Protein AF-A0A7G2JXK0-F1 (afdb_monomer)

Foldseek 3Di:
DDDPDPLSVLVQVLQVVLCVVLVADREAEEEDEDLDQDWAKDALASPHIYIYGYPNNSVPDDSVVVSVVSSVRVNCSSVSVVNVLVVLLVVLLCCQQVVQQVVLQVVQWDQDPVRDTDGDPVSSVVSSVVSSVVSVVVSVVVSVVVNVVVD

Nearest PDB structures (foldseek):
  3cqb-assembly1_A  TM=9.865E-01  e=3.178E-09  unclassified
  3cqb-assembly1_B  TM=9.535E-01  e=6.925E-09  unclassified

Organism: NCBI:txid456482

pLDDT: mean 89.72, std 7.43, range [56.06, 97.12]

Radius of gyration: 23.98 Å; Cα contacts (8 Å, |Δi|>4): 188; chains: 1; bounding box: 46×29×74 Å

Sequence (151 aa):
TQPRNQTERWLIDTVSRQAQKAGIPMPDVAIYHSPDVNAFATGATKSNSLVAVSTGLLNNMTEAEAEAVLAHEISHISNGDMVTMALLQGVLNTFVIFLSRVIATAVASSRNNNGEETRSSGIYFLVSMVLEMLFGVLASIIAMWFSRYRE

Mean predicted aligned error: 7.1 Å

Structure (mmCIF, N/CA/C/O backbone):
data_AF-A0A7G2JXK0-F1
#
_entry.id   AF-A0A7G2JXK0-F1
#
loop_
_atom_site.group_PDB
_atom_site.id
_atom_site.type_symbol
_atom_site.label_atom_id
_atom_site.label_alt_id
_atom_site.label_comp_id
_atom_site.label_asym_id
_atom_site.label_entity_id
_atom_site.label_seq_id
_atom_site.pdbx_PDB_ins_code
_atom_site.Cartn_x
_atom_site.Cartn_y
_atom_site.Cartn_z
_atom_site.occupancy
_atom_site.B_iso_or_equiv
_atom_site.auth_seq_id
_atom_site.auth_comp_id
_atom_site.auth_asym_id
_atom_site.auth_atom_id
_atom_site.pdbx_PDB_model_num
ATOM 1 N N . THR A 1 1 ? -14.443 -15.668 13.815 1.00 56.06 1 THR A N 1
ATOM 2 C CA . THR A 1 1 ? -13.605 -16.165 14.933 1.00 56.06 1 THR A CA 1
ATOM 3 C C . THR A 1 1 ? -14.301 -15.847 16.250 1.00 56.06 1 THR A C 1
ATOM 5 O O . THR A 1 1 ? -14.941 -14.810 16.334 1.00 56.06 1 THR A O 1
ATOM 8 N N . GLN A 1 2 ? -14.300 -16.751 17.239 1.00 74.25 2 GLN A N 1
ATOM 9 C CA . GLN A 1 2 ? -14.928 -16.486 18.548 1.00 74.25 2 GLN A CA 1
ATOM 10 C C . GLN A 1 2 ? -13.925 -15.760 19.465 1.00 74.25 2 GLN A C 1
ATOM 12 O O . GLN A 1 2 ? -12.789 -16.230 19.556 1.00 74.25 2 GLN A O 1
ATOM 17 N N . PRO A 1 3 ? -14.309 -14.655 20.132 1.00 80.88 3 PRO A N 1
ATOM 18 C CA . PRO A 1 3 ? -13.407 -13.903 21.003 1.00 80.88 3 PRO A CA 1
ATOM 19 C C . PRO A 1 3 ? -13.063 -14.691 22.271 1.00 80.88 3 PRO A C 1
ATOM 21 O O . PRO A 1 3 ? -13.953 -15.250 22.918 1.00 80.88 3 PRO A O 1
ATOM 24 N N . ARG A 1 4 ? -11.781 -14.704 22.649 1.00 86.12 4 ARG A N 1
ATOM 25 C CA . ARG A 1 4 ? -11.257 -15.394 23.842 1.00 86.12 4 ARG A CA 1
ATOM 26 C C . ARG A 1 4 ? -11.183 -14.497 25.074 1.00 86.12 4 ARG A C 1
ATOM 28 O O . ARG A 1 4 ? -11.178 -15.001 26.193 1.00 86.12 4 ARG A O 1
ATOM 35 N N . ASN A 1 5 ? -11.124 -13.182 24.882 1.00 90.62 5 ASN A N 1
ATOM 36 C CA . ASN A 1 5 ? -11.045 -12.188 25.951 1.00 90.62 5 ASN A CA 1
ATOM 37 C C . ASN A 1 5 ? -11.897 -10.946 25.621 1.00 90.62 5 ASN A C 1
ATOM 39 O O . ASN A 1 5 ? -12.478 -10.836 24.537 1.00 90.62 5 ASN A O 1
ATOM 43 N N . GLN A 1 6 ? -12.013 -10.027 26.584 1.00 89.44 6 GLN A N 1
ATOM 44 C CA . GLN A 1 6 ? -12.825 -8.816 26.439 1.00 89.44 6 GLN A CA 1
ATOM 45 C C . GLN A 1 6 ? -12.288 -7.890 25.340 1.00 89.44 6 GLN A C 1
ATOM 47 O O . GLN A 1 6 ? -13.080 -7.367 24.563 1.00 89.44 6 GLN A O 1
ATOM 52 N N . THR A 1 7 ? -10.965 -7.758 25.222 1.00 89.19 7 THR A N 1
ATOM 53 C CA . THR A 1 7 ? -10.302 -6.934 24.201 1.00 89.19 7 THR A CA 1
ATOM 54 C C . THR A 1 7 ? -10.561 -7.450 22.786 1.00 89.19 7 THR A C 1
ATOM 56 O O . THR A 1 7 ? -10.907 -6.677 21.904 1.00 89.19 7 THR A O 1
ATOM 59 N N . GLU A 1 8 ? -10.470 -8.760 22.557 1.00 91.44 8 GLU A N 1
ATOM 60 C CA . GLU A 1 8 ? -10.796 -9.398 21.278 1.00 91.44 8 GLU A CA 1
ATOM 61 C C . GLU A 1 8 ? -12.271 -9.211 20.927 1.00 91.44 8 GLU A C 1
ATOM 63 O O . GLU A 1 8 ? -12.598 -8.961 19.769 1.00 91.44 8 GLU A O 1
ATOM 68 N N . ARG A 1 9 ? -13.168 -9.307 21.919 1.00 92.81 9 ARG A N 1
ATOM 69 C CA . ARG A 1 9 ? -14.597 -9.052 21.705 1.00 92.81 9 ARG A CA 1
ATOM 70 C C . ARG A 1 9 ? -14.834 -7.599 21.298 1.00 92.81 9 ARG A C 1
ATOM 72 O O . ARG A 1 9 ? -15.464 -7.364 20.275 1.00 92.81 9 ARG A O 1
ATOM 79 N N . TRP A 1 10 ? -14.271 -6.656 22.050 1.00 94.38 10 TRP A N 1
ATOM 80 C CA . TRP A 1 10 ? -14.333 -5.228 21.741 1.00 94.38 10 TRP A CA 1
ATOM 81 C C . TRP A 1 10 ? -13.783 -4.919 20.341 1.00 94.38 10 TRP A C 1
ATOM 83 O O . TRP A 1 10 ? -14.409 -4.172 19.587 1.00 94.38 10 TRP A O 1
ATOM 93 N N . LEU A 1 11 ? -12.655 -5.527 19.967 1.00 93.75 11 LEU A N 1
ATOM 94 C CA . LEU A 1 11 ? -12.017 -5.313 18.672 1.00 93.75 11 LEU A CA 1
ATOM 95 C C . LEU A 1 11 ? -12.902 -5.820 17.525 1.00 93.75 11 LEU A C 1
ATOM 97 O O . LEU A 1 11 ? -13.143 -5.088 16.567 1.00 93.75 11 LEU A O 1
ATOM 101 N N . ILE A 1 12 ? -13.432 -7.042 17.638 1.00 94.12 12 ILE A N 1
ATOM 102 C CA . ILE A 1 12 ? -14.341 -7.624 16.639 1.00 94.12 12 ILE A CA 1
ATOM 103 C C . ILE A 1 12 ? -15.617 -6.782 16.509 1.00 94.12 12 ILE A C 1
ATOM 105 O O . ILE A 1 12 ? -16.035 -6.481 15.391 1.00 94.12 12 ILE A O 1
ATOM 109 N N . ASP A 1 13 ? -16.220 -6.367 17.625 1.00 94.75 13 ASP A N 1
ATOM 110 C CA . ASP A 1 13 ? -17.448 -5.565 17.622 1.00 94.75 13 ASP A CA 1
ATOM 111 C C . ASP A 1 13 ? -17.217 -4.172 17.018 1.00 94.75 13 ASP A C 1
ATOM 113 O O . ASP A 1 13 ? -18.064 -3.645 16.290 1.00 94.75 13 ASP A O 1
ATOM 117 N N . THR A 1 14 ? -16.053 -3.578 17.284 1.00 95.25 14 THR A N 1
ATOM 118 C CA . THR A 1 14 ? -15.652 -2.281 16.730 1.00 95.25 14 THR A CA 1
ATOM 119 C C . THR A 1 14 ? -15.418 -2.361 15.229 1.00 95.25 14 THR A C 1
ATOM 121 O O . THR A 1 14 ? -16.042 -1.599 14.487 1.00 95.25 14 THR A O 1
ATOM 124 N N . VAL A 1 15 ? -14.622 -3.327 14.763 1.00 94.81 15 VAL A N 1
ATOM 125 C CA . VAL A 1 15 ? -14.389 -3.543 13.327 1.00 94.81 15 VAL A CA 1
ATOM 126 C C . VAL A 1 15 ? -15.701 -3.871 12.608 1.00 94.81 15 VAL A C 1
ATOM 128 O O . VAL A 1 15 ? -15.970 -3.303 11.555 1.00 94.81 15 VAL A O 1
ATOM 131 N N . SER A 1 16 ? -16.575 -4.692 13.200 1.00 94.88 16 SER A N 1
ATOM 132 C CA . SER A 1 16 ? -17.905 -5.012 12.657 1.00 94.88 16 SER A CA 1
ATOM 133 C C . SER A 1 16 ? -18.779 -3.771 12.484 1.00 94.88 16 SER A C 1
ATOM 135 O O . SER A 1 16 ? -19.318 -3.524 11.402 1.00 94.88 16 SER A O 1
ATOM 137 N N . ARG A 1 17 ? -18.872 -2.931 13.521 1.00 95.88 17 ARG A N 1
ATOM 138 C CA . ARG A 1 17 ? -19.630 -1.675 13.476 1.00 95.88 17 ARG A CA 1
ATOM 139 C C . ARG A 1 17 ? -19.084 -0.725 12.409 1.00 95.88 17 ARG A C 1
ATOM 141 O O . ARG A 1 17 ? -19.862 -0.090 11.699 1.00 95.88 17 ARG A O 1
ATOM 148 N N . GLN A 1 18 ? -17.765 -0.602 12.305 1.00 95.19 18 GLN A N 1
ATOM 149 C CA . GLN A 1 18 ? -17.117 0.279 11.334 1.00 95.19 18 GLN A CA 1
ATOM 150 C C . GLN A 1 18 ? -17.263 -0.241 9.900 1.00 95.19 18 GLN A C 1
ATOM 152 O O . GLN A 1 18 ? -17.615 0.535 9.015 1.00 95.19 18 GLN A O 1
ATOM 157 N N . ALA A 1 19 ? -17.099 -1.546 9.680 1.00 93.12 19 ALA A N 1
ATOM 158 C CA . ALA A 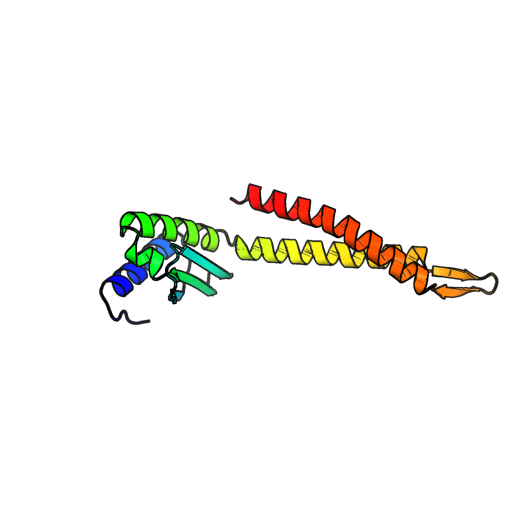1 19 ? -17.313 -2.191 8.389 1.00 93.12 19 ALA A CA 1
ATOM 159 C C . ALA A 1 19 ? -18.753 -1.997 7.890 1.00 93.12 19 ALA A C 1
ATOM 161 O O . ALA A 1 19 ? -18.964 -1.595 6.745 1.00 93.12 19 ALA A O 1
ATOM 162 N N . GLN A 1 20 ? -19.744 -2.176 8.773 1.00 94.44 20 GLN A N 1
ATOM 163 C CA . GLN A 1 20 ? -21.152 -1.911 8.458 1.00 94.44 20 GLN A CA 1
ATOM 164 C C . GLN A 1 20 ? -21.393 -0.447 8.076 1.00 94.44 20 GLN A C 1
ATOM 166 O O . GLN A 1 20 ? -22.049 -0.180 7.071 1.00 94.44 20 GLN A O 1
ATOM 171 N N . LYS A 1 21 ? -20.836 0.507 8.836 1.00 93.69 21 LYS A N 1
ATOM 172 C CA . LYS A 1 21 ? -20.932 1.943 8.515 1.00 93.69 21 LYS A CA 1
ATOM 173 C C . LYS A 1 21 ? -20.272 2.287 7.177 1.00 93.69 21 LYS A C 1
ATOM 175 O O . LYS A 1 21 ? -20.792 3.121 6.446 1.00 93.69 21 LYS A O 1
ATOM 180 N N . ALA A 1 22 ? -19.151 1.644 6.861 1.00 90.38 22 ALA A N 1
ATOM 181 C CA . ALA A 1 22 ? -18.418 1.832 5.614 1.00 90.38 22 ALA A CA 1
ATOM 182 C C . ALA A 1 22 ? -19.029 1.069 4.421 1.00 90.38 22 ALA A C 1
ATOM 184 O O . ALA A 1 22 ? -18.541 1.214 3.299 1.00 90.38 22 ALA A O 1
ATOM 185 N N . GLY A 1 23 ? -20.074 0.262 4.645 1.00 90.81 23 GLY A N 1
ATOM 186 C CA . GLY A 1 23 ? -20.745 -0.518 3.605 1.00 90.81 23 GLY A CA 1
ATOM 187 C C . GLY A 1 23 ? -19.888 -1.646 3.024 1.00 90.81 23 GLY A C 1
ATOM 188 O O . GLY A 1 23 ? -20.070 -2.006 1.860 1.00 90.81 23 GLY A O 1
ATOM 189 N N . ILE A 1 24 ? -18.942 -2.188 3.799 1.00 90.44 24 ILE A N 1
ATOM 190 C CA . ILE A 1 24 ? -18.071 -3.292 3.375 1.00 90.44 24 ILE A CA 1
ATOM 191 C C . ILE A 1 24 ? -18.384 -4.588 4.140 1.00 90.44 24 ILE A C 1
ATOM 193 O O . ILE A 1 24 ? -18.873 -4.531 5.272 1.00 90.44 24 ILE A O 1
ATOM 197 N N . PRO A 1 25 ? -18.109 -5.769 3.552 1.00 92.00 25 PRO A N 1
ATOM 198 C CA . PRO A 1 25 ? -18.127 -7.032 4.286 1.00 92.00 25 PRO A CA 1
ATOM 199 C C . PRO A 1 25 ? -17.188 -6.985 5.493 1.00 92.00 25 PRO A C 1
ATOM 201 O O . PRO A 1 25 ? -16.185 -6.276 5.462 1.00 92.00 25 PRO A O 1
ATOM 204 N N . MET A 1 26 ? -17.508 -7.751 6.540 1.00 93.25 26 MET A N 1
ATOM 205 C CA . MET A 1 26 ? -16.678 -7.836 7.743 1.00 93.25 26 MET A CA 1
ATOM 206 C C . MET A 1 26 ? -15.257 -8.302 7.381 1.00 93.25 26 MET A C 1
ATOM 208 O O . MET A 1 26 ? -15.125 -9.429 6.895 1.00 93.25 26 MET A O 1
ATOM 212 N N . PRO A 1 27 ? -14.217 -7.482 7.623 1.00 92.62 27 PRO A N 1
ATOM 213 C CA . PRO A 1 27 ? -12.837 -7.905 7.454 1.00 92.62 27 PRO A CA 1
ATOM 214 C C . PRO A 1 27 ? -12.467 -8.982 8.473 1.00 92.62 27 PRO A C 1
ATOM 216 O O . PRO A 1 27 ? -12.983 -9.008 9.596 1.00 92.62 27 PRO A O 1
ATOM 219 N N . ASP A 1 28 ? -11.510 -9.827 8.112 1.00 93.00 28 ASP A N 1
ATOM 220 C CA . ASP A 1 28 ? -10.827 -10.663 9.085 1.00 93.00 28 ASP A CA 1
ATOM 221 C C . ASP A 1 28 ? -10.085 -9.778 10.090 1.00 93.00 28 ASP A C 1
ATOM 223 O O . ASP A 1 28 ? -9.545 -8.727 9.747 1.00 93.00 28 ASP A O 1
ATOM 227 N N . VAL A 1 29 ? -10.055 -10.202 11.349 1.00 93.75 29 VAL A N 1
ATOM 228 C CA . VAL A 1 29 ? -9.391 -9.467 12.428 1.00 93.75 29 VAL A CA 1
ATOM 229 C C . VAL A 1 29 ? -8.284 -10.336 12.994 1.00 93.75 29 VAL A C 1
ATOM 231 O O . VAL A 1 29 ? -8.536 -11.459 13.439 1.00 93.75 29 VAL A O 1
ATOM 234 N N . ALA A 1 30 ? -7.064 -9.806 13.001 1.00 93.19 30 ALA A N 1
ATOM 235 C CA . ALA A 1 30 ? -5.899 -10.464 13.568 1.00 93.19 30 ALA A CA 1
ATOM 236 C C . ALA A 1 30 ? -5.204 -9.571 14.598 1.00 93.19 30 ALA A C 1
ATOM 238 O O . ALA A 1 30 ? -5.117 -8.355 14.445 1.00 93.19 30 ALA A O 1
ATOM 239 N N . ILE A 1 31 ? -4.661 -10.203 15.635 1.00 93.88 31 ILE A N 1
ATOM 240 C CA . ILE A 1 31 ? -3.756 -9.559 16.584 1.00 93.88 31 ILE A CA 1
ATOM 241 C C . ILE A 1 31 ? -2.387 -10.198 16.393 1.00 93.88 31 ILE A C 1
ATOM 243 O O . ILE A 1 31 ? -2.274 -11.426 16.404 1.00 93.88 31 ILE A O 1
ATOM 247 N N . TYR A 1 32 ? -1.352 -9.383 16.218 1.00 94.25 32 TYR A N 1
ATOM 248 C CA . TYR A 1 32 ? 0.022 -9.860 16.096 1.00 94.25 32 TYR A CA 1
ATOM 249 C C . TYR A 1 32 ? 0.896 -9.308 17.218 1.00 94.25 32 TYR A C 1
ATOM 251 O O . TYR A 1 32 ? 0.667 -8.224 17.757 1.00 94.25 32 TYR A O 1
ATOM 259 N N . HIS A 1 33 ? 1.909 -10.081 17.597 1.00 94.56 33 HIS A N 1
ATOM 260 C CA . HIS A 1 33 ? 2.783 -9.706 18.695 1.00 94.56 33 HIS A CA 1
ATOM 261 C C . HIS A 1 33 ? 3.881 -8.762 18.203 1.00 94.56 33 HIS A C 1
ATOM 263 O O . HIS A 1 33 ? 4.770 -9.162 17.455 1.00 94.56 33 HIS A O 1
ATOM 269 N N . SER A 1 34 ? 3.802 -7.504 18.621 1.00 94.62 34 SER A N 1
ATOM 270 C CA . SER A 1 34 ? 4.854 -6.502 18.452 1.00 94.62 34 SER A CA 1
ATOM 271 C C . SER A 1 34 ? 4.726 -5.457 19.566 1.00 94.62 34 SER A C 1
ATOM 273 O O . SER A 1 34 ? 3.593 -5.147 19.954 1.00 94.62 34 SER A O 1
ATOM 275 N N . PRO A 1 35 ? 5.843 -4.935 20.108 1.00 93.25 35 PRO A N 1
ATOM 276 C CA . PRO A 1 35 ? 5.822 -3.819 21.053 1.00 93.25 35 PRO A CA 1
ATOM 277 C C . PRO A 1 35 ? 5.453 -2.483 20.391 1.00 93.25 35 PRO A C 1
ATOM 279 O O . PRO A 1 35 ? 5.050 -1.560 21.093 1.00 93.25 35 PRO A O 1
ATOM 282 N N . ASP A 1 36 ? 5.562 -2.381 19.066 1.00 94.75 36 ASP A N 1
ATOM 283 C CA . ASP A 1 36 ? 5.284 -1.148 18.332 1.00 94.75 36 ASP A CA 1
ATOM 284 C C . ASP A 1 36 ? 3.785 -0.836 18.331 1.00 94.75 36 ASP A C 1
ATOM 286 O O . ASP A 1 36 ? 2.954 -1.742 18.240 1.00 94.75 36 ASP A O 1
ATOM 290 N N . VAL A 1 37 ? 3.422 0.445 18.385 1.00 93.88 37 VAL A N 1
ATOM 291 C CA . VAL A 1 37 ? 2.033 0.910 18.249 1.00 93.88 37 VAL A CA 1
ATOM 292 C C . VAL A 1 37 ? 1.693 0.974 16.765 1.00 93.88 37 VAL A C 1
ATOM 294 O O . VAL A 1 37 ? 2.068 1.927 16.088 1.00 93.88 37 VAL A O 1
ATOM 297 N N . ASN A 1 38 ? 1.033 -0.063 16.243 1.00 94.31 38 ASN A N 1
ATOM 298 C CA . ASN A 1 38 ? 0.701 -0.142 14.825 1.00 94.31 38 ASN A CA 1
ATOM 299 C C . ASN A 1 38 ? -0.588 -0.940 14.564 1.00 94.31 38 ASN A C 1
ATOM 301 O O . ASN A 1 38 ? -0.875 -1.939 15.231 1.00 94.31 38 ASN A O 1
ATOM 305 N N . ALA A 1 39 ? -1.337 -0.511 13.555 1.00 93.69 39 ALA A N 1
ATOM 306 C CA . ALA A 1 39 ? -2.415 -1.260 12.927 1.00 93.69 39 ALA A CA 1
ATOM 307 C C . ALA A 1 39 ? -2.308 -1.063 11.418 1.00 93.69 39 ALA A C 1
ATOM 309 O O . ALA A 1 39 ? -1.878 -0.009 10.961 1.00 93.69 39 ALA A O 1
ATOM 310 N N . PHE A 1 40 ? -2.687 -2.075 10.649 1.00 91.00 40 PHE A N 1
ATOM 311 C CA . PHE A 1 40 ? -2.758 -1.949 9.201 1.00 91.00 40 PHE A CA 1
ATOM 312 C C . PHE A 1 40 ? -3.928 -2.746 8.646 1.00 91.00 40 PHE A C 1
ATOM 314 O O . PHE A 1 40 ? -4.281 -3.823 9.142 1.00 91.00 40 PHE A O 1
ATOM 321 N N . ALA A 1 41 ? -4.499 -2.219 7.575 1.00 89.62 41 ALA A N 1
ATOM 322 C CA . ALA A 1 41 ? -5.495 -2.893 6.770 1.00 89.62 41 ALA A CA 1
ATOM 323 C C . ALA A 1 41 ? -4.906 -3.381 5.442 1.00 89.62 41 ALA A C 1
ATOM 325 O O . ALA A 1 41 ? -4.148 -2.678 4.779 1.00 89.62 41 ALA A O 1
ATOM 326 N N . THR A 1 42 ? -5.288 -4.578 5.003 1.00 86.56 42 THR A N 1
ATOM 327 C CA . THR A 1 42 ? -4.942 -5.102 3.677 1.00 86.56 42 THR A CA 1
ATOM 328 C C . THR A 1 42 ? -6.108 -5.871 3.075 1.00 86.56 42 THR A C 1
ATOM 330 O O . THR A 1 42 ? -6.952 -6.400 3.789 1.00 86.56 42 THR A O 1
ATOM 333 N N . GLY A 1 43 ? -6.188 -5.940 1.751 1.00 82.06 43 GLY A N 1
ATOM 334 C CA . GLY A 1 43 ? -7.222 -6.715 1.079 1.00 82.06 43 GLY A CA 1
ATOM 335 C C . GLY A 1 43 ? -7.204 -6.506 -0.423 1.00 82.06 43 GLY A C 1
ATOM 336 O O . GLY A 1 43 ? -7.240 -5.375 -0.901 1.00 82.06 43 GLY A O 1
ATOM 337 N N . ALA A 1 44 ? -7.179 -7.606 -1.178 1.00 72.50 44 ALA A N 1
ATOM 338 C CA . ALA A 1 44 ? -7.270 -7.557 -2.638 1.00 72.50 44 ALA A CA 1
ATOM 339 C C . ALA A 1 44 ? -8.677 -7.161 -3.118 1.00 72.50 44 ALA A C 1
ATOM 341 O O . ALA A 1 44 ? -8.856 -6.721 -4.249 1.00 72.50 44 ALA A O 1
ATOM 342 N N . THR A 1 45 ? -9.692 -7.346 -2.272 1.00 79.25 45 THR A N 1
ATOM 343 C CA . THR A 1 45 ? -11.077 -6.937 -2.522 1.00 79.25 45 THR A CA 1
ATOM 344 C C . THR A 1 45 ? -11.733 -6.559 -1.198 1.00 79.25 45 THR A C 1
ATOM 346 O O . THR A 1 45 ? -11.317 -7.041 -0.147 1.00 79.25 45 THR A O 1
ATOM 349 N N . LYS A 1 46 ? -12.812 -5.767 -1.236 1.00 81.06 46 LYS A N 1
ATOM 350 C CA . LYS A 1 46 ? -13.606 -5.440 -0.035 1.00 81.06 46 LYS A CA 1
ATOM 351 C C . LYS A 1 46 ? -14.094 -6.696 0.703 1.00 81.06 46 LYS A C 1
ATOM 353 O O . LYS A 1 46 ? -14.145 -6.711 1.924 1.00 81.06 46 LYS A O 1
ATOM 358 N N . SER A 1 47 ? -14.421 -7.752 -0.044 1.00 81.75 47 SER A N 1
ATOM 359 C CA . SER A 1 47 ? -14.874 -9.049 0.477 1.00 81.75 47 SER A CA 1
ATOM 360 C C . SER A 1 47 ? -13.772 -9.938 1.048 1.00 81.75 47 SER A C 1
ATOM 362 O O . SER A 1 47 ? -14.089 -10.887 1.751 1.00 81.75 47 SER A O 1
ATOM 364 N N . ASN A 1 48 ? -12.506 -9.668 0.727 1.00 84.88 48 ASN A N 1
ATOM 365 C CA . ASN A 1 48 ? -11.356 -10.412 1.234 1.00 84.88 48 ASN A CA 1
ATOM 366 C C . ASN A 1 48 ? -10.338 -9.410 1.782 1.00 84.88 48 ASN A C 1
ATOM 368 O O . ASN A 1 48 ? -9.347 -9.084 1.118 1.00 84.88 48 ASN A O 1
ATOM 372 N N . SER A 1 49 ? -10.667 -8.864 2.949 1.00 90.06 49 SER A N 1
ATOM 373 C CA . SER A 1 49 ?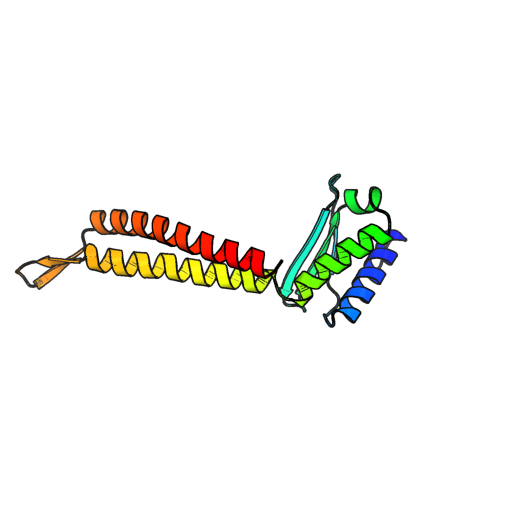 -9.877 -7.861 3.652 1.00 90.06 49 SER A CA 1
ATOM 374 C C . SER A 1 49 ? -9.564 -8.319 5.073 1.00 90.06 49 SER A C 1
ATOM 376 O O . SER A 1 49 ? -10.303 -9.103 5.661 1.00 90.06 49 SER A O 1
ATOM 378 N N . LEU A 1 50 ? -8.444 -7.840 5.597 1.00 92.00 50 LEU A N 1
ATOM 379 C CA . LEU A 1 50 ? -7.870 -8.168 6.890 1.00 92.00 50 LEU A CA 1
ATOM 380 C C . LEU A 1 50 ? -7.460 -6.866 7.575 1.00 92.00 50 LEU A C 1
ATOM 382 O O . LEU A 1 50 ? -6.777 -6.034 6.978 1.00 92.00 50 LEU A O 1
ATOM 386 N N . VAL A 1 51 ? -7.824 -6.731 8.842 1.00 93.81 51 VAL A N 1
ATOM 387 C CA . VAL A 1 51 ? -7.331 -5.699 9.750 1.00 93.81 51 VAL A CA 1
ATOM 388 C C . VAL A 1 51 ? -6.464 -6.380 10.802 1.00 93.81 51 VAL A C 1
ATOM 390 O O . VAL A 1 51 ? -6.923 -7.267 11.527 1.00 93.81 51 VAL A O 1
ATOM 393 N N . ALA A 1 52 ? -5.198 -5.982 10.874 1.00 94.06 52 ALA A N 1
ATOM 394 C CA . ALA A 1 52 ? -4.233 -6.519 11.820 1.00 94.06 52 ALA A CA 1
ATOM 395 C C . ALA A 1 52 ? -3.802 -5.437 12.813 1.00 94.06 52 ALA A C 1
ATOM 397 O O . ALA A 1 52 ? -3.427 -4.335 12.417 1.00 94.06 52 ALA A O 1
ATOM 398 N N . VAL A 1 53 ? -3.831 -5.765 14.104 1.00 95.38 53 VAL A N 1
ATOM 399 C CA . VAL A 1 53 ? -3.497 -4.841 15.196 1.00 95.38 53 VAL A CA 1
ATOM 400 C C . VAL A 1 53 ? -2.357 -5.412 16.029 1.00 95.38 53 VAL A C 1
ATOM 402 O O . VAL A 1 53 ? -2.355 -6.602 16.353 1.00 95.38 53 VAL A O 1
ATOM 405 N N . SER A 1 54 ? -1.375 -4.588 16.387 1.00 96.44 54 SER A N 1
ATOM 406 C CA . SER A 1 54 ? -0.283 -5.026 17.252 1.00 96.44 54 SER A CA 1
ATOM 407 C C . SER A 1 54 ? -0.710 -5.096 18.721 1.00 96.44 54 SER A C 1
ATOM 409 O O . SER A 1 54 ? -1.550 -4.329 19.197 1.00 96.44 54 SER A O 1
ATOM 411 N N . THR A 1 55 ? -0.062 -5.967 19.495 1.00 94.44 55 THR A N 1
ATOM 412 C CA . THR A 1 55 ? -0.191 -5.944 20.961 1.00 94.44 55 THR A CA 1
ATOM 413 C C . THR A 1 55 ? 0.260 -4.612 21.567 1.00 94.44 55 THR A C 1
ATOM 415 O O . THR A 1 55 ? -0.315 -4.169 22.555 1.00 94.44 55 THR A O 1
ATOM 418 N N . GLY A 1 56 ? 1.259 -3.953 20.974 1.00 94.06 56 GLY A N 1
ATOM 419 C CA . GLY A 1 56 ? 1.727 -2.634 21.390 1.00 94.06 56 GLY A CA 1
ATOM 420 C C . GLY A 1 56 ? 0.640 -1.572 21.267 1.00 94.06 56 GLY A C 1
ATOM 421 O O . GLY A 1 56 ? 0.464 -0.789 22.194 1.00 94.06 56 GLY A O 1
ATOM 422 N N . LEU A 1 57 ? -0.153 -1.590 20.194 1.00 95.25 57 LEU A N 1
ATOM 423 C CA . LEU A 1 57 ? -1.267 -0.660 20.023 1.00 95.25 57 LEU A CA 1
ATOM 424 C C . LEU A 1 57 ? -2.338 -0.874 21.089 1.00 95.25 57 LEU A C 1
ATOM 426 O O . LEU A 1 57 ? -2.711 0.075 21.772 1.00 95.25 57 LEU A O 1
ATOM 430 N N . LEU A 1 58 ? -2.769 -2.123 21.282 1.00 93.31 58 LEU A N 1
ATOM 431 C CA . LEU A 1 58 ? -3.804 -2.466 22.265 1.00 93.31 58 LEU A CA 1
ATOM 432 C C . LEU A 1 58 ? -3.401 -2.132 23.708 1.00 93.31 58 LEU A C 1
ATOM 434 O O . LEU A 1 58 ? -4.266 -1.870 24.536 1.00 93.31 58 LEU A O 1
ATOM 438 N N . ASN A 1 59 ? -2.101 -2.155 24.012 1.00 93.38 59 ASN A N 1
ATOM 439 C CA . ASN A 1 59 ? -1.590 -1.882 25.355 1.00 93.38 59 ASN A CA 1
ATOM 440 C C . ASN A 1 59 ? -1.298 -0.397 25.613 1.00 93.38 59 ASN A C 1
ATOM 442 O O . ASN A 1 59 ? -1.291 0.014 26.771 1.00 93.38 59 ASN A O 1
ATOM 446 N N . ASN A 1 60 ? -0.998 0.389 24.573 1.00 94.62 60 ASN A N 1
ATOM 447 C CA . ASN A 1 60 ? -0.558 1.782 24.723 1.00 94.62 60 ASN A CA 1
ATOM 448 C C . ASN A 1 60 ? -1.616 2.815 24.313 1.00 94.62 60 ASN A C 1
ATOM 450 O O . ASN A 1 60 ? -1.462 3.981 24.666 1.00 94.62 60 ASN A O 1
ATOM 454 N N . MET A 1 61 ? -2.661 2.423 23.579 1.00 94.69 61 MET A N 1
ATOM 455 C CA . MET A 1 61 ? -3.754 3.316 23.188 1.00 94.69 61 MET A CA 1
ATOM 456 C C . MET A 1 61 ? -5.016 3.034 23.999 1.00 94.69 61 MET A C 1
ATOM 458 O O . MET A 1 61 ? -5.309 1.895 24.361 1.00 94.69 61 MET A O 1
ATOM 462 N N . THR A 1 62 ? -5.799 4.078 24.249 1.00 95.25 62 THR A N 1
ATOM 463 C CA . THR A 1 62 ? -7.161 3.928 24.768 1.00 95.25 62 THR A CA 1
ATOM 464 C C . THR A 1 62 ? -8.084 3.334 23.702 1.00 95.25 62 THR A C 1
ATOM 466 O O . THR A 1 62 ? -7.822 3.443 22.503 1.00 95.25 62 THR A O 1
ATOM 469 N N . GLU A 1 63 ? -9.212 2.748 24.116 1.00 93.38 63 GLU A N 1
ATOM 470 C CA . GLU A 1 63 ? -10.207 2.210 23.174 1.00 93.38 63 GLU A CA 1
ATOM 471 C C . GLU A 1 63 ? -10.678 3.267 22.161 1.00 93.38 63 GLU A C 1
ATOM 473 O O . GLU A 1 63 ? -10.838 2.959 20.985 1.00 93.38 63 GLU A O 1
ATOM 478 N N . ALA A 1 64 ? -10.845 4.524 22.584 1.00 93.62 64 ALA A N 1
ATOM 479 C CA . ALA A 1 64 ? -11.273 5.607 21.699 1.00 93.62 64 ALA A CA 1
ATOM 480 C C . ALA A 1 64 ? -10.215 5.960 20.637 1.00 93.62 64 ALA A C 1
ATOM 482 O O . ALA A 1 64 ? -10.553 6.180 19.474 1.00 93.62 64 ALA A O 1
ATOM 483 N N . GLU A 1 65 ? -8.936 5.995 21.018 1.00 94.88 65 GLU A N 1
ATOM 484 C CA . GLU A 1 65 ? -7.833 6.254 20.085 1.00 94.88 65 GLU A CA 1
ATOM 485 C C . GLU A 1 65 ? -7.658 5.093 19.104 1.00 94.88 65 GLU A C 1
ATOM 487 O O . GLU A 1 65 ? -7.555 5.310 17.897 1.00 94.88 65 GLU A O 1
ATOM 492 N N . ALA A 1 66 ? -7.696 3.857 19.604 1.00 94.69 66 ALA A N 1
ATOM 493 C CA . ALA A 1 66 ? -7.621 2.666 18.771 1.00 94.69 66 ALA A CA 1
ATOM 494 C C . ALA A 1 66 ? -8.824 2.566 17.816 1.00 94.69 66 ALA A C 1
ATOM 496 O O . ALA A 1 66 ? -8.647 2.239 16.645 1.00 94.69 66 ALA A O 1
ATOM 497 N N . GLU A 1 67 ? -10.038 2.911 18.265 1.00 95.00 67 GLU A N 1
ATOM 498 C CA . GLU A 1 67 ? -11.222 2.981 17.402 1.00 95.00 67 GLU A CA 1
ATOM 499 C C . GLU A 1 67 ? -11.024 3.982 16.254 1.00 95.00 67 GLU A C 1
ATOM 501 O O . GLU A 1 67 ? -11.370 3.671 15.113 1.00 95.00 67 GLU A O 1
ATOM 506 N N . ALA A 1 68 ? -10.447 5.156 16.529 1.00 94.00 68 ALA A N 1
ATOM 507 C CA . ALA A 1 68 ? -10.173 6.163 15.507 1.00 94.00 68 ALA A CA 1
ATOM 508 C C . ALA A 1 68 ? -9.150 5.676 14.464 1.00 94.00 68 ALA A C 1
ATOM 510 O O . ALA A 1 68 ? -9.372 5.859 13.266 1.00 94.00 68 ALA A O 1
ATOM 511 N N . VAL A 1 69 ? -8.078 5.003 14.900 1.00 94.31 69 VAL A N 1
ATOM 512 C CA . VAL A 1 69 ? -7.082 4.400 13.994 1.00 94.31 69 VAL A CA 1
ATOM 513 C C . VAL A 1 69 ? -7.728 3.319 13.126 1.00 94.31 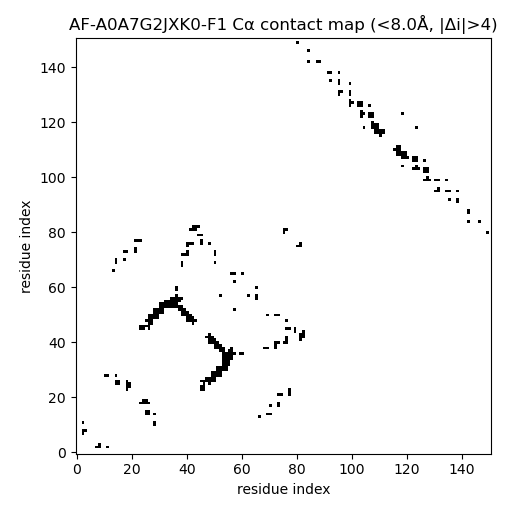69 VAL A C 1
ATOM 515 O O . VAL A 1 69 ? -7.596 3.346 11.907 1.00 94.31 69 VAL A O 1
ATOM 518 N N . LEU A 1 70 ? -8.505 2.409 13.720 1.00 94.38 70 LEU A N 1
ATOM 519 C CA . LEU A 1 70 ? -9.202 1.355 12.974 1.00 94.38 70 LEU A CA 1
ATOM 520 C C . LEU A 1 70 ? -10.203 1.924 11.962 1.00 94.38 70 LEU A C 1
ATOM 522 O O . LEU A 1 70 ? -10.307 1.412 10.849 1.00 94.38 70 LEU A O 1
ATOM 526 N N . ALA A 1 71 ? -10.903 3.008 12.315 1.00 92.94 71 ALA A N 1
ATOM 527 C CA . ALA A 1 71 ? -11.819 3.679 11.399 1.00 92.94 71 ALA A CA 1
ATOM 528 C C . ALA A 1 71 ? -11.083 4.243 10.175 1.00 92.94 71 ALA A C 1
ATOM 530 O O . ALA A 1 71 ? -11.583 4.126 9.054 1.00 92.94 71 ALA A O 1
ATOM 531 N N . HIS A 1 72 ? -9.899 4.827 10.384 1.00 91.25 72 HIS A N 1
ATOM 532 C CA . HIS A 1 72 ? -9.043 5.319 9.308 1.00 91.25 72 HIS A CA 1
ATOM 533 C C . HIS A 1 72 ? -8.585 4.172 8.395 1.00 91.25 72 HIS A C 1
ATOM 535 O O . HIS A 1 72 ? -8.808 4.223 7.186 1.00 91.25 72 HIS A O 1
ATOM 541 N N . GLU A 1 73 ? -8.085 3.077 8.966 1.00 91.50 73 GLU A N 1
ATOM 542 C CA . GLU A 1 73 ? -7.654 1.897 8.204 1.00 91.50 73 GLU A CA 1
ATOM 543 C C . GLU A 1 73 ? -8.805 1.248 7.407 1.00 91.50 73 GLU A C 1
ATOM 545 O O . GLU A 1 73 ? -8.652 0.874 6.242 1.00 91.50 73 GLU A O 1
ATOM 550 N N . ILE A 1 74 ? -10.006 1.163 7.989 1.00 91.12 74 ILE A N 1
ATOM 551 C CA . ILE A 1 74 ? -11.199 0.647 7.299 1.00 91.12 74 ILE A CA 1
ATOM 552 C C . ILE A 1 74 ? -11.632 1.566 6.154 1.00 91.12 74 ILE A C 1
ATOM 554 O O . ILE A 1 74 ? -12.134 1.077 5.136 1.00 91.12 74 ILE A O 1
ATOM 558 N N . SER A 1 75 ? -11.419 2.879 6.272 1.00 88.25 75 SER A N 1
ATOM 559 C CA . SER A 1 75 ? -11.705 3.806 5.175 1.00 88.25 75 SER A CA 1
ATOM 560 C C . SER A 1 75 ? -10.850 3.499 3.938 1.00 88.25 75 SER A C 1
ATOM 562 O O . SER A 1 75 ? -11.390 3.456 2.830 1.00 88.25 75 SER A O 1
ATOM 564 N N . HIS A 1 76 ? -9.579 3.123 4.121 1.00 85.38 76 HIS A N 1
ATOM 565 C CA . HIS A 1 76 ? -8.706 2.689 3.026 1.00 85.38 76 HIS A CA 1
ATOM 566 C C . HIS A 1 76 ? -9.178 1.384 2.370 1.00 85.38 76 HIS A C 1
ATOM 568 O O . HIS A 1 76 ? -9.130 1.250 1.141 1.00 85.38 76 HIS A O 1
ATOM 574 N N . ILE A 1 77 ? -9.704 0.431 3.153 1.00 86.75 77 ILE A N 1
ATOM 575 C CA . ILE A 1 77 ? -10.333 -0.785 2.602 1.00 86.75 77 ILE A CA 1
ATOM 576 C C . ILE A 1 77 ? -11.569 -0.416 1.779 1.00 86.75 77 ILE A C 1
ATOM 578 O O . ILE A 1 77 ? -11.751 -0.917 0.665 1.00 86.75 77 ILE A O 1
ATOM 582 N N . SER A 1 78 ? -12.428 0.460 2.308 1.00 84.94 78 SER A N 1
ATOM 583 C CA . SER A 1 78 ? -13.662 0.858 1.626 1.00 84.94 78 SER A CA 1
ATOM 584 C C . SER A 1 78 ? -13.396 1.622 0.330 1.00 84.94 78 SER A C 1
ATOM 586 O O . SER A 1 78 ? -14.102 1.415 -0.661 1.00 84.94 78 SER A O 1
ATOM 588 N N . ASN A 1 79 ? -12.330 2.413 0.274 1.00 81.56 79 ASN A N 1
ATOM 589 C CA . ASN A 1 79 ? -11.920 3.102 -0.948 1.00 81.56 79 ASN A CA 1
ATOM 590 C C . ASN A 1 79 ? -11.187 2.181 -1.941 1.00 81.56 79 ASN A C 1
ATOM 592 O O . ASN A 1 79 ? -11.101 2.491 -3.128 1.00 81.56 79 ASN A O 1
ATOM 596 N N . GLY A 1 80 ? -10.732 1.000 -1.504 1.00 80.88 80 GLY A N 1
ATOM 597 C CA . GLY A 1 80 ? -9.987 0.065 -2.354 1.00 80.88 80 GLY A CA 1
ATOM 598 C C . GLY A 1 80 ? -8.576 0.559 -2.674 1.00 80.88 80 GLY A C 1
ATOM 599 O O . GLY A 1 80 ? -7.990 0.179 -3.689 1.00 80.88 80 GLY A O 1
ATOM 600 N N . ASP A 1 81 ? -8.036 1.397 -1.796 1.00 77.94 81 ASP A N 1
ATOM 601 C CA . ASP A 1 81 ? -6.821 2.173 -1.995 1.00 77.94 81 ASP A CA 1
ATOM 602 C C . ASP A 1 81 ? -5.615 1.288 -2.319 1.00 77.94 81 ASP A C 1
ATOM 604 O O . ASP A 1 81 ? -4.840 1.570 -3.235 1.00 77.94 81 ASP A O 1
ATOM 608 N N . MET A 1 82 ? -5.463 0.175 -1.606 1.00 77.06 82 MET A N 1
ATOM 609 C CA . MET A 1 82 ? -4.344 -0.743 -1.813 1.00 77.06 82 MET A CA 1
ATOM 610 C C . MET A 1 82 ? -4.381 -1.413 -3.197 1.00 77.06 82 MET A C 1
ATOM 612 O O . MET A 1 82 ? -3.339 -1.594 -3.829 1.00 77.06 82 MET A O 1
ATOM 616 N N . VAL A 1 83 ? -5.576 -1.739 -3.698 1.00 82.00 83 VAL A N 1
ATOM 617 C CA . VAL A 1 83 ? -5.759 -2.403 -4.997 1.00 82.00 83 VAL A CA 1
ATOM 618 C C . VAL A 1 83 ? -5.492 -1.434 -6.135 1.00 82.00 83 VAL A C 1
ATOM 620 O O . VAL A 1 83 ? -4.780 -1.782 -7.075 1.00 82.00 83 VAL A O 1
ATOM 623 N N . THR A 1 84 ? -6.030 -0.214 -6.057 1.00 84.00 84 THR A N 1
ATOM 624 C CA . THR A 1 84 ? -5.808 0.802 -7.095 1.00 84.00 84 THR A CA 1
ATOM 625 C C . THR A 1 84 ? -4.329 1.136 -7.225 1.00 84.00 84 THR A C 1
ATOM 627 O O . THR A 1 84 ? -3.825 1.223 -8.343 1.00 84.00 84 THR A O 1
ATOM 630 N N . MET A 1 85 ? -3.610 1.205 -6.103 1.00 86.12 85 MET A N 1
ATOM 631 C CA . MET A 1 85 ? -2.163 1.385 -6.104 1.00 86.12 85 MET A CA 1
ATOM 632 C C . MET A 1 85 ? -1.400 0.230 -6.736 1.00 86.12 85 MET A C 1
ATOM 634 O O . MET A 1 85 ? -0.554 0.454 -7.601 1.00 86.12 85 MET A O 1
ATOM 638 N N . ALA A 1 86 ? -1.718 -1.005 -6.347 1.00 86.25 86 ALA A N 1
ATOM 639 C CA . ALA A 1 86 ? -1.076 -2.182 -6.917 1.00 86.25 86 ALA A CA 1
ATOM 640 C C . ALA A 1 86 ? -1.319 -2.283 -8.433 1.00 86.25 86 ALA A C 1
ATOM 642 O O . ALA A 1 86 ? -0.391 -2.555 -9.198 1.00 86.25 86 ALA A O 1
ATOM 643 N N . LEU A 1 87 ? -2.550 -2.013 -8.883 1.00 88.62 87 LEU A N 1
ATOM 644 C CA . LEU A 1 87 ? -2.904 -1.999 -10.302 1.00 88.62 87 LEU A CA 1
ATOM 645 C C . LEU A 1 87 ? -2.169 -0.890 -11.055 1.00 88.62 87 LEU A C 1
ATOM 647 O O . LEU A 1 87 ? -1.593 -1.156 -12.108 1.00 88.62 87 LEU A O 1
ATOM 651 N N . LEU A 1 88 ? -2.139 0.329 -10.513 1.00 91.38 88 LEU A N 1
ATOM 652 C CA . LEU A 1 88 ? -1.415 1.450 -11.106 1.00 91.38 88 LEU A CA 1
ATOM 653 C C . LEU A 1 88 ? 0.075 1.131 -11.239 1.00 91.38 88 LEU A C 1
ATOM 655 O O . LEU A 1 88 ? 0.645 1.316 -12.312 1.00 91.38 88 LEU A O 1
ATOM 659 N N . GLN A 1 89 ? 0.696 0.579 -10.198 1.00 90.25 89 GLN A N 1
ATOM 660 C CA . GLN A 1 89 ? 2.105 0.204 -10.240 1.00 90.25 89 GLN A CA 1
ATOM 661 C C . GLN A 1 89 ? 2.375 -0.925 -11.243 1.00 90.25 89 GLN A C 1
ATOM 663 O O . GLN A 1 89 ? 3.358 -0.863 -11.983 1.00 90.25 89 GLN A O 1
ATOM 668 N N . GLY A 1 90 ? 1.485 -1.917 -11.335 1.00 92.75 90 GLY A N 1
ATOM 669 C CA . GLY A 1 90 ? 1.556 -2.977 -12.342 1.00 92.75 90 GLY A CA 1
ATOM 670 C C . GLY A 1 90 ? 1.455 -2.446 -13.776 1.00 92.75 90 GLY A C 1
ATOM 671 O O . GLY A 1 90 ? 2.259 -2.817 -14.636 1.00 92.75 90 GLY A O 1
ATOM 672 N N . VAL A 1 91 ? 0.514 -1.533 -14.029 1.00 94.75 91 VAL A N 1
ATOM 673 C CA . VAL A 1 91 ? 0.342 -0.871 -15.331 1.00 94.75 91 VAL A CA 1
ATOM 674 C C . VAL A 1 91 ? 1.573 -0.033 -15.676 1.00 94.75 91 VAL A C 1
ATOM 676 O O . VAL A 1 91 ? 2.133 -0.197 -16.760 1.00 94.75 91 VAL A O 1
ATOM 679 N N . LEU A 1 92 ? 2.049 0.807 -14.754 1.00 95.25 92 LEU A N 1
ATOM 680 C CA . LEU A 1 92 ? 3.244 1.625 -14.961 1.00 95.25 92 LEU A CA 1
ATOM 681 C C . LEU A 1 92 ? 4.477 0.768 -15.256 1.00 95.25 92 LEU A C 1
ATOM 683 O O . LEU A 1 92 ? 5.175 1.032 -16.231 1.00 95.25 92 LEU A O 1
ATOM 687 N N . ASN A 1 93 ? 4.717 -0.292 -14.479 1.00 95.19 93 ASN A N 1
ATOM 688 C CA . ASN A 1 93 ? 5.838 -1.201 -14.713 1.00 95.19 93 ASN A CA 1
ATOM 689 C C . ASN A 1 93 ? 5.743 -1.882 -16.088 1.00 95.19 93 ASN A C 1
ATOM 691 O O . ASN A 1 93 ? 6.739 -2.010 -16.800 1.00 95.19 93 ASN A O 1
ATOM 695 N N . THR A 1 94 ? 4.531 -2.261 -16.501 1.00 95.12 94 THR A N 1
ATOM 696 C CA . THR A 1 94 ? 4.298 -2.823 -17.836 1.00 95.12 94 THR A CA 1
ATOM 697 C C . THR A 1 94 ? 4.688 -1.828 -18.926 1.00 95.12 94 THR A C 1
ATOM 699 O O . THR A 1 94 ? 5.398 -2.205 -19.855 1.00 95.12 94 THR A O 1
ATOM 702 N N . PHE A 1 95 ? 4.296 -0.555 -18.803 1.00 94.88 95 PHE A N 1
ATOM 703 C CA . PHE A 1 95 ? 4.679 0.484 -19.762 1.00 94.88 95 PHE A CA 1
ATOM 704 C C . PHE A 1 95 ? 6.184 0.742 -19.779 1.00 94.88 95 PHE A C 1
ATOM 706 O O . PHE A 1 95 ? 6.758 0.812 -20.864 1.00 94.88 95 PHE A O 1
ATOM 713 N N . VAL A 1 96 ? 6.821 0.827 -18.607 1.00 95.81 96 VAL A N 1
ATOM 714 C CA . VAL A 1 96 ? 8.278 0.987 -18.475 1.00 95.81 96 VAL A CA 1
ATOM 715 C C . VAL A 1 96 ? 8.997 -0.110 -19.255 1.00 95.81 96 VAL A C 1
ATOM 717 O O . VAL A 1 96 ? 9.785 0.186 -20.149 1.00 95.81 96 VAL A O 1
ATOM 720 N N . ILE A 1 97 ? 8.682 -1.376 -18.978 1.00 95.25 97 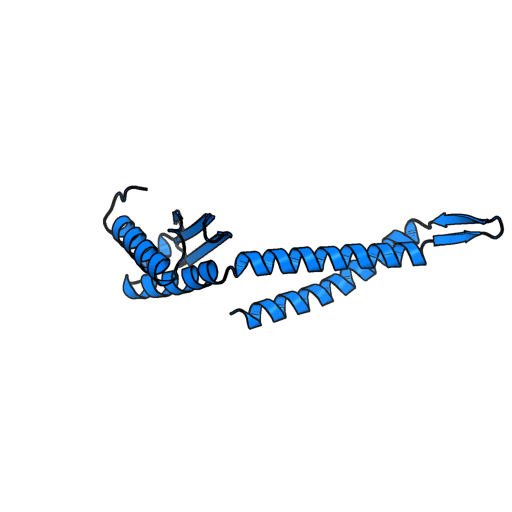ILE A N 1
ATOM 721 C CA . ILE A 1 97 ? 9.348 -2.516 -19.618 1.00 95.25 97 ILE A CA 1
ATOM 722 C C . ILE A 1 97 ? 9.012 -2.573 -21.113 1.00 95.25 97 ILE A C 1
ATOM 724 O O . ILE A 1 97 ? 9.899 -2.764 -21.946 1.00 95.25 97 ILE A O 1
ATOM 728 N N . PHE A 1 98 ? 7.739 -2.411 -21.479 1.00 96.62 98 PHE A N 1
ATOM 729 C CA . PHE A 1 98 ? 7.292 -2.514 -22.866 1.00 96.62 98 PHE A CA 1
ATOM 730 C C . PHE A 1 98 ? 7.930 -1.440 -23.755 1.00 96.62 98 PHE A C 1
ATOM 732 O O . PHE A 1 98 ? 8.537 -1.774 -24.773 1.00 96.62 98 PHE A O 1
ATOM 739 N N . LEU A 1 99 ? 7.851 -0.167 -23.358 1.00 95.88 99 LEU A N 1
ATOM 740 C CA . LEU A 1 99 ? 8.401 0.950 -24.131 1.00 95.88 99 LEU A CA 1
ATOM 741 C C . LEU A 1 99 ? 9.922 0.843 -24.245 1.00 95.88 99 LEU A C 1
ATOM 743 O O . LEU A 1 99 ? 10.458 0.975 -25.347 1.00 95.88 99 LEU A O 1
ATOM 747 N N . SER A 1 100 ? 10.613 0.524 -23.146 1.00 95.31 100 SER A N 1
ATOM 748 C CA . SER A 1 100 ? 12.063 0.311 -23.161 1.00 95.31 100 SER A CA 1
ATOM 749 C C . SER A 1 100 ? 12.467 -0.786 -24.137 1.00 95.31 100 SER A C 1
ATOM 751 O O . SER A 1 100 ? 13.398 -0.598 -24.917 1.00 95.31 100 SER A O 1
ATOM 753 N N . ARG A 1 101 ? 11.744 -1.913 -24.163 1.00 93.19 101 ARG A N 1
ATOM 754 C CA . ARG A 1 101 ? 12.035 -3.033 -25.072 1.00 93.19 101 ARG A CA 1
ATOM 755 C C . ARG A 1 101 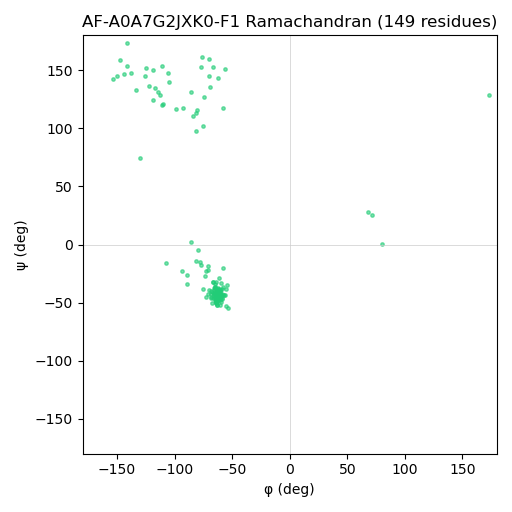? 11.738 -2.716 -26.531 1.00 93.19 101 ARG A C 1
ATOM 757 O O . ARG A 1 101 ? 12.507 -3.136 -27.397 1.00 93.19 101 ARG A O 1
ATOM 764 N N . VAL A 1 102 ? 10.652 -1.997 -26.817 1.00 94.81 102 VAL A N 1
ATOM 765 C CA . VAL A 1 102 ? 10.298 -1.577 -28.183 1.00 94.81 102 VAL A CA 1
ATOM 766 C C . VAL A 1 102 ? 11.359 -0.628 -28.732 1.00 94.81 102 VAL A C 1
ATOM 768 O O . VAL A 1 102 ? 11.869 -0.850 -29.829 1.00 94.81 102 VAL A O 1
ATOM 771 N N . ILE A 1 103 ? 11.759 0.377 -27.951 1.00 93.88 103 ILE A N 1
ATOM 772 C CA . ILE A 1 103 ? 12.779 1.342 -28.369 1.00 93.88 103 ILE A CA 1
ATOM 773 C C . ILE A 1 103 ? 14.149 0.662 -28.476 1.00 93.88 103 ILE A C 1
ATOM 775 O O . ILE A 1 103 ? 14.817 0.806 -29.496 1.00 93.88 103 ILE A O 1
ATOM 779 N N . ALA A 1 104 ? 14.552 -0.140 -27.485 1.00 92.81 104 ALA A N 1
ATOM 780 C CA . ALA A 1 104 ? 15.812 -0.882 -27.534 1.00 92.81 104 ALA A CA 1
ATOM 781 C C . ALA A 1 104 ? 15.871 -1.826 -28.739 1.00 92.81 104 ALA A C 1
ATOM 783 O O . ALA A 1 104 ? 16.903 -1.936 -29.392 1.00 92.81 104 ALA A O 1
ATOM 784 N N . THR A 1 105 ? 14.752 -2.470 -29.078 1.00 90.19 105 THR A N 1
ATOM 785 C CA . THR A 1 105 ? 14.623 -3.266 -30.299 1.00 90.19 105 THR A CA 1
ATOM 786 C C . THR A 1 105 ? 14.834 -2.420 -31.542 1.00 90.19 105 THR A C 1
ATOM 788 O O . THR A 1 105 ? 15.647 -2.799 -32.378 1.00 90.19 105 THR A O 1
ATOM 791 N N . ALA A 1 106 ? 14.124 -1.301 -31.671 1.00 91.19 106 ALA A N 1
ATOM 792 C CA . ALA A 1 106 ? 14.213 -0.442 -32.846 1.00 91.19 106 ALA A CA 1
ATOM 793 C C . ALA A 1 106 ? 15.636 0.104 -33.047 1.00 91.19 106 ALA A C 1
ATOM 795 O O . ALA A 1 106 ? 16.127 0.129 -34.168 1.0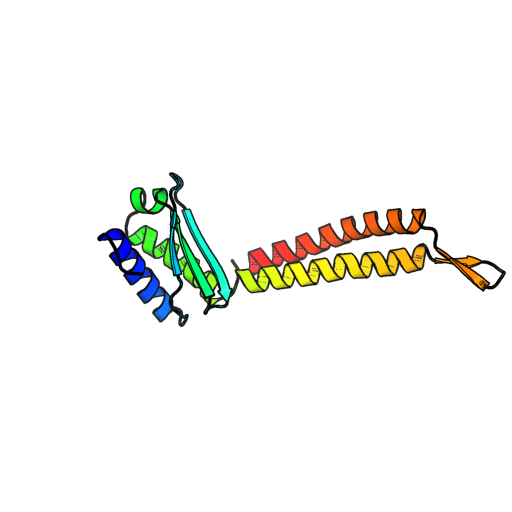0 91.19 106 ALA A O 1
ATOM 796 N N . VAL A 1 107 ? 16.319 0.472 -31.959 1.00 89.38 107 VAL A N 1
ATOM 797 C CA . VAL A 1 107 ? 17.691 1.006 -31.986 1.00 89.38 107 VAL A CA 1
ATOM 798 C C . VAL A 1 107 ? 18.736 -0.084 -32.241 1.00 89.38 107 VAL A C 1
ATOM 800 O O . VAL A 1 107 ? 19.718 0.149 -32.939 1.00 89.38 107 VAL A O 1
ATOM 803 N N . ALA A 1 108 ? 18.549 -1.280 -31.680 1.00 88.94 108 ALA A N 1
ATOM 804 C CA . ALA A 1 108 ? 19.496 -2.384 -31.832 1.00 88.94 108 ALA A CA 1
ATOM 805 C C . ALA A 1 108 ? 19.339 -3.156 -33.149 1.00 88.94 108 ALA A C 1
ATOM 807 O O . ALA A 1 108 ? 20.215 -3.958 -33.487 1.00 88.94 108 ALA A O 1
ATOM 808 N N . SER A 1 109 ? 18.227 -2.959 -33.859 1.00 85.94 109 SER A N 1
ATOM 809 C CA . SER A 1 109 ? 17.973 -3.581 -35.157 1.00 85.94 109 SER A CA 1
ATOM 810 C C . SER A 1 109 ? 18.685 -2.777 -36.236 1.00 85.94 109 SER A C 1
ATOM 812 O O . SER A 1 109 ? 18.335 -1.631 -36.500 1.00 85.94 109 SER A O 1
ATOM 814 N N . SER A 1 110 ? 19.697 -3.379 -36.856 1.00 78.00 110 SER A N 1
ATOM 815 C CA . SER A 1 110 ? 20.378 -2.806 -38.01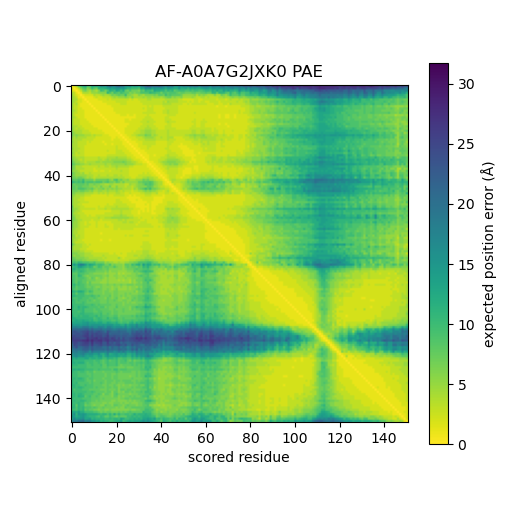2 1.00 78.00 110 SER A CA 1
ATOM 816 C C . SER A 1 110 ? 20.169 -3.714 -39.215 1.00 78.00 110 SER A C 1
ATOM 818 O O . SER A 1 110 ? 20.288 -4.938 -39.119 1.00 78.00 110 SER A O 1
ATOM 820 N N . ARG A 1 111 ? 19.834 -3.112 -40.355 1.00 74.62 111 ARG A N 1
ATOM 821 C CA . ARG A 1 111 ? 19.629 -3.824 -41.614 1.00 74.62 111 ARG A CA 1
ATOM 822 C C . ARG A 1 111 ? 20.895 -3.714 -42.447 1.00 74.62 111 ARG A C 1
ATOM 824 O O . ARG A 1 111 ? 21.287 -2.617 -42.838 1.00 74.62 111 ARG A O 1
ATOM 831 N N . ASN A 1 112 ? 21.524 -4.852 -42.717 1.00 68.81 112 ASN A N 1
ATOM 832 C CA . ASN A 1 112 ? 22.699 -4.897 -43.576 1.00 68.81 112 ASN A CA 1
ATOM 833 C C . ASN A 1 112 ? 22.296 -4.755 -45.062 1.00 68.81 112 ASN A C 1
ATOM 835 O O . ASN A 1 112 ? 21.149 -5.018 -45.433 1.00 68.81 112 ASN A O 1
ATOM 839 N N . ASN A 1 113 ? 23.244 -4.393 -45.934 1.00 70.12 113 ASN A N 1
ATOM 840 C CA . ASN A 1 113 ? 23.018 -4.200 -47.378 1.00 70.12 113 ASN A CA 1
ATOM 841 C C . ASN A 1 113 ? 22.470 -5.450 -48.096 1.00 70.12 113 ASN A C 1
ATOM 843 O O . ASN A 1 113 ? 21.852 -5.324 -49.149 1.00 70.12 113 ASN A O 1
ATOM 847 N N . ASN A 1 114 ? 22.635 -6.638 -47.506 1.00 71.56 114 ASN A N 1
ATOM 848 C CA . ASN A 1 114 ? 22.123 -7.906 -48.034 1.00 71.56 114 ASN A CA 1
ATOM 849 C C . ASN A 1 114 ? 20.665 -8.200 -47.622 1.00 71.56 114 ASN A C 1
ATOM 851 O O . ASN A 1 114 ? 20.140 -9.258 -47.950 1.00 71.56 114 ASN A O 1
ATOM 855 N N . GLY A 1 115 ? 20.006 -7.294 -46.890 1.00 71.06 115 GLY A N 1
ATOM 856 C CA . GLY A 1 115 ? 18.634 -7.482 -46.404 1.00 71.06 115 GLY A CA 1
ATOM 857 C C . GLY A 1 115 ? 18.512 -8.352 -45.149 1.00 71.06 115 GLY A C 1
ATOM 858 O O . GLY A 1 115 ? 17.403 -8.534 -44.658 1.00 71.06 115 GLY A O 1
ATOM 859 N N . GLU A 1 116 ? 19.625 -8.850 -44.607 1.00 70.81 116 GLU A N 1
ATOM 860 C CA . GLU A 1 116 ? 19.651 -9.567 -43.331 1.00 70.81 116 GLU A CA 1
ATOM 861 C C . GLU A 1 116 ? 19.494 -8.586 -42.158 1.00 70.81 116 GLU A C 1
ATOM 863 O O . GLU A 1 116 ? 20.219 -7.587 -42.055 1.00 70.81 116 GLU A O 1
ATOM 868 N N . GLU A 1 117 ? 18.527 -8.865 -41.280 1.00 72.69 117 GLU A N 1
ATOM 869 C CA . GLU A 1 117 ? 18.372 -8.157 -40.011 1.00 72.69 117 GLU A CA 1
ATOM 870 C C . GLU A 1 117 ? 19.346 -8.723 -38.979 1.00 72.69 117 GLU A C 1
ATOM 872 O O . GLU A 1 117 ? 19.221 -9.869 -38.544 1.00 72.69 117 GLU A O 1
ATOM 877 N N . THR A 1 118 ? 20.288 -7.890 -38.537 1.00 74.12 118 THR A N 1
ATOM 878 C CA . THR A 1 118 ? 21.198 -8.232 -37.443 1.00 74.12 118 THR A CA 1
ATOM 879 C C . THR A 1 118 ? 20.841 -7.388 -36.229 1.00 74.12 118 THR A C 1
ATOM 881 O O . THR A 1 118 ? 20.885 -6.157 -36.263 1.00 74.12 118 THR A O 1
ATOM 884 N N . ARG A 1 119 ? 20.502 -8.052 -35.121 1.00 76.31 119 ARG A N 1
ATOM 885 C CA . ARG A 1 119 ? 20.239 -7.392 -33.838 1.00 76.31 119 ARG A CA 1
ATOM 886 C C . ARG A 1 119 ? 21.518 -7.352 -33.015 1.00 76.31 119 ARG A C 1
ATOM 888 O O . ARG A 1 119 ? 22.045 -8.392 -32.622 1.00 76.31 119 ARG A O 1
ATOM 895 N N . SER A 1 120 ? 22.011 -6.154 -32.717 1.00 86.88 120 SER A N 1
ATOM 896 C CA . SER A 1 120 ? 23.157 -6.004 -31.821 1.00 86.88 120 SER A CA 1
ATOM 897 C C . SER A 1 120 ? 22.721 -6.234 -30.376 1.00 86.88 120 SER A C 1
ATOM 899 O O . SER A 1 120 ? 22.136 -5.357 -29.739 1.00 86.88 120 SER A O 1
ATOM 901 N N . SER A 1 121 ? 23.015 -7.424 -29.844 1.00 87.50 121 SER A N 1
ATOM 902 C CA . SER A 1 121 ? 22.648 -7.782 -28.469 1.00 87.50 121 SER A CA 1
ATOM 903 C C . SER A 1 121 ? 23.234 -6.810 -27.438 1.00 87.50 121 SER A C 1
ATOM 905 O O . SER A 1 121 ? 22.559 -6.493 -26.464 1.00 87.50 121 SER A O 1
ATOM 907 N N . GLY A 1 122 ? 24.454 -6.301 -27.651 1.00 90.75 122 GLY A N 1
ATOM 908 C CA . GLY A 1 122 ? 25.090 -5.347 -26.735 1.00 90.75 122 GLY A CA 1
ATOM 909 C C . GLY A 1 122 ? 24.397 -3.981 -26.713 1.00 90.75 122 GLY A C 1
ATOM 910 O O . GLY A 1 122 ? 24.159 -3.430 -25.641 1.00 90.75 122 GLY A O 1
ATOM 911 N N . ILE A 1 123 ? 24.010 -3.466 -27.887 1.00 90.12 123 ILE A N 1
ATOM 912 C CA . ILE A 1 123 ? 23.263 -2.203 -27.991 1.00 90.12 123 ILE A CA 1
ATOM 913 C C . ILE A 1 123 ? 21.877 -2.362 -27.365 1.00 90.12 123 ILE A C 1
ATOM 915 O O . ILE A 1 123 ? 21.452 -1.489 -26.614 1.00 90.12 123 ILE A O 1
ATOM 919 N N . TYR A 1 124 ? 21.203 -3.489 -27.617 1.00 92.94 124 TYR A N 1
ATOM 920 C CA . TYR A 1 124 ? 19.902 -3.778 -27.018 1.00 92.94 124 TYR A CA 1
ATOM 921 C C . TYR A 1 124 ? 19.954 -3.700 -25.487 1.00 92.94 124 TYR A C 1
ATOM 923 O O . TYR A 1 124 ? 19.176 -2.952 -24.904 1.00 92.94 124 TYR A O 1
ATOM 931 N N . PHE A 1 125 ? 20.894 -4.412 -24.850 1.00 93.06 125 PHE A N 1
ATOM 932 C CA . PHE A 1 125 ? 21.010 -4.432 -23.388 1.00 93.06 125 PHE A CA 1
ATOM 933 C C . PHE A 1 125 ? 21.340 -3.060 -22.795 1.00 93.06 125 PHE A C 1
ATOM 935 O O . PHE A 1 125 ? 20.761 -2.677 -21.779 1.00 93.06 125 PHE A O 1
ATOM 942 N N . LEU A 1 126 ? 22.252 -2.312 -23.423 1.00 95.06 126 LEU A N 1
ATOM 943 C CA . LEU A 1 126 ? 22.627 -0.979 -22.951 1.00 95.06 126 LEU A CA 1
ATOM 944 C C . LEU A 1 126 ? 21.428 -0.026 -23.029 1.00 95.06 126 LEU A C 1
ATOM 946 O O . LEU A 1 126 ? 21.087 0.627 -22.044 1.00 95.06 126 LEU A O 1
ATOM 950 N N . VAL A 1 127 ? 20.755 0.019 -24.181 1.00 94.81 127 VAL A N 1
ATOM 951 C CA . VAL A 1 127 ? 19.613 0.915 -24.400 1.00 94.81 127 VAL A CA 1
ATOM 952 C C . VAL A 1 127 ? 18.437 0.533 -23.502 1.00 94.81 127 VAL A C 1
ATOM 954 O O . VAL A 1 127 ? 17.845 1.420 -22.891 1.00 94.81 127 VAL A O 1
ATOM 957 N N . SER A 1 128 ? 18.118 -0.758 -23.357 1.00 95.12 128 SER A N 1
ATOM 958 C CA . SER A 1 128 ? 17.024 -1.190 -22.480 1.00 95.12 128 SER A CA 1
ATOM 959 C C . SER A 1 128 ? 17.295 -0.834 -21.020 1.00 95.12 128 SER A C 1
ATOM 961 O O . SER A 1 128 ? 16.395 -0.335 -20.357 1.00 95.12 128 SER A O 1
ATOM 963 N N . MET A 1 129 ? 18.530 -1.011 -20.532 1.00 95.81 129 MET A N 1
ATOM 964 C CA . MET A 1 129 ? 18.904 -0.661 -19.156 1.00 95.81 129 MET A CA 1
ATOM 965 C C . MET A 1 129 ? 18.728 0.838 -18.881 1.00 95.81 129 MET A C 1
ATOM 967 O O . MET A 1 129 ? 18.141 1.219 -17.868 1.00 95.81 129 MET A O 1
ATOM 971 N N . VAL A 1 130 ? 19.214 1.693 -19.785 1.00 97.12 130 VAL A N 1
ATOM 972 C CA . VAL A 1 130 ? 19.096 3.150 -19.631 1.00 97.12 130 VAL A CA 1
ATOM 973 C C . VAL A 1 130 ? 17.629 3.583 -19.675 1.00 97.12 130 VAL A C 1
ATOM 975 O O . VAL A 1 130 ? 17.197 4.366 -18.830 1.00 97.12 130 VAL A O 1
ATOM 978 N N . LEU A 1 131 ? 16.843 3.058 -20.618 1.00 96.88 131 LEU A N 1
ATOM 979 C CA . LEU A 1 131 ? 15.429 3.414 -20.745 1.00 96.88 131 LEU A CA 1
ATOM 980 C C . LEU A 1 131 ? 14.581 2.903 -19.576 1.00 96.88 131 LEU A C 1
ATOM 982 O O . LEU A 1 131 ? 13.733 3.645 -19.092 1.00 96.88 131 LEU A O 1
ATOM 986 N N . GLU A 1 132 ? 14.824 1.687 -19.078 1.00 96.69 132 GLU A N 1
ATOM 987 C CA . GLU A 1 132 ? 14.124 1.156 -17.900 1.00 96.69 132 GLU A CA 1
ATOM 988 C C . GLU A 1 132 ? 14.404 2.003 -16.657 1.00 96.69 132 GLU A C 1
ATOM 990 O O . GLU A 1 132 ? 13.479 2.297 -15.902 1.00 96.69 132 GLU A O 1
ATOM 995 N N . MET A 1 133 ? 15.642 2.472 -16.477 1.00 97.00 133 MET A N 1
ATOM 996 C CA . MET A 1 133 ? 15.979 3.390 -15.390 1.00 97.00 133 MET A CA 1
ATOM 997 C C . MET A 1 133 ? 15.254 4.733 -15.541 1.00 97.00 133 MET A C 1
ATOM 999 O O . MET A 1 133 ? 14.626 5.206 -14.595 1.00 97.00 133 MET A O 1
ATOM 1003 N N . LEU A 1 134 ? 15.299 5.336 -16.733 1.00 97.00 134 LEU A N 1
ATOM 1004 C CA . LEU A 1 134 ? 14.664 6.629 -16.996 1.00 97.00 134 LEU A CA 1
ATOM 1005 C C . LEU A 1 134 ? 13.142 6.564 -16.833 1.00 97.00 134 LEU A C 1
ATOM 1007 O O . LEU A 1 134 ? 12.561 7.352 -16.087 1.00 97.00 134 LEU A O 1
ATOM 1011 N N . PHE A 1 135 ? 12.487 5.613 -17.496 1.00 96.56 135 PHE A N 1
ATOM 1012 C CA . PHE A 1 135 ? 11.043 5.439 -17.383 1.00 96.56 135 PHE A CA 1
ATOM 1013 C C . PHE A 1 135 ? 10.636 4.976 -15.984 1.00 96.56 135 PHE A C 1
ATOM 1015 O O . PHE A 1 135 ? 9.584 5.395 -15.511 1.00 96.56 135 PHE A O 1
ATOM 1022 N N . GLY A 1 136 ? 11.462 4.189 -15.290 1.00 96.25 136 GLY A N 1
ATOM 1023 C CA . GLY A 1 136 ? 11.231 3.802 -13.899 1.00 96.25 136 GLY A CA 1
ATOM 1024 C C . GLY A 1 136 ? 11.177 5.003 -12.952 1.00 96.25 136 GLY A C 1
ATOM 1025 O O . GLY A 1 136 ? 10.282 5.080 -12.111 1.00 96.25 136 GLY A O 1
ATOM 1026 N N . VAL A 1 137 ? 12.068 5.986 -13.130 1.00 96.44 137 VAL A N 1
ATOM 1027 C CA . VAL A 1 137 ? 12.027 7.250 -12.373 1.00 96.44 137 VAL A CA 1
ATOM 1028 C C . VAL A 1 137 ? 10.774 8.064 -12.712 1.00 96.44 137 VAL A C 1
ATOM 1030 O O . VAL A 1 137 ? 10.122 8.591 -11.817 1.00 96.44 137 VAL A O 1
ATOM 1033 N N . LEU A 1 138 ? 10.383 8.146 -13.985 1.00 95.62 138 LEU A N 1
ATOM 1034 C CA . LEU A 1 138 ? 9.149 8.849 -14.364 1.00 95.62 138 LEU A CA 1
ATOM 1035 C C . LEU A 1 138 ? 7.898 8.161 -13.795 1.00 95.62 138 LEU A C 1
ATOM 1037 O O . LEU A 1 138 ? 7.002 8.826 -13.276 1.00 95.62 138 LEU A O 1
ATOM 1041 N N . ALA A 1 139 ? 7.852 6.830 -13.842 1.00 94.31 139 ALA A N 1
ATOM 1042 C CA . ALA A 1 139 ? 6.778 6.032 -13.270 1.00 94.31 139 ALA A CA 1
ATOM 1043 C C . ALA A 1 139 ? 6.680 6.208 -11.748 1.00 94.31 139 ALA A C 1
ATOM 1045 O O . ALA A 1 139 ? 5.575 6.337 -11.223 1.00 94.31 139 ALA A O 1
ATOM 1046 N N . SER A 1 140 ? 7.809 6.265 -11.032 1.00 93.62 140 SER A N 1
ATOM 1047 C CA . SER A 1 140 ? 7.790 6.462 -9.579 1.00 93.62 140 SER A CA 1
ATOM 1048 C C . SER A 1 140 ? 7.235 7.833 -9.192 1.00 93.62 140 SER A C 1
ATOM 1050 O O . SER A 1 140 ? 6.474 7.919 -8.232 1.00 93.62 140 SER A O 1
ATOM 1052 N N . ILE A 1 141 ? 7.519 8.886 -9.968 1.00 94.88 141 ILE A N 1
ATOM 1053 C CA . ILE A 1 141 ? 6.929 10.219 -9.765 1.00 94.88 141 ILE A CA 1
ATOM 1054 C C . ILE A 1 141 ? 5.402 10.162 -9.896 1.00 94.88 141 ILE A C 1
ATOM 1056 O O . ILE A 1 141 ? 4.697 10.692 -9.038 1.00 94.88 141 ILE A O 1
ATOM 1060 N N . ILE A 1 142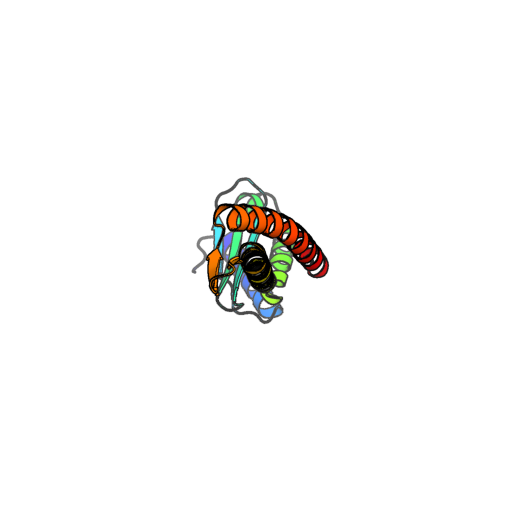 ? 4.887 9.488 -10.930 1.00 91.94 142 ILE A N 1
ATOM 1061 C CA . ILE A 1 142 ? 3.440 9.328 -11.142 1.00 91.94 142 ILE A CA 1
ATOM 1062 C C . ILE A 1 142 ? 2.806 8.553 -9.979 1.00 91.94 142 ILE A C 1
ATOM 1064 O O . ILE A 1 142 ? 1.778 8.975 -9.448 1.00 91.94 142 ILE A O 1
ATOM 1068 N N . ALA A 1 143 ? 3.427 7.449 -9.553 1.00 90.81 143 ALA A N 1
ATOM 1069 C CA . ALA A 1 143 ? 2.936 6.634 -8.444 1.00 90.81 143 ALA A CA 1
ATOM 1070 C C . ALA A 1 143 ? 2.917 7.411 -7.117 1.00 90.81 143 ALA A C 1
ATOM 1072 O O . ALA A 1 143 ? 1.913 7.398 -6.407 1.00 90.81 143 ALA A O 1
ATOM 1073 N N . MET A 1 144 ? 3.991 8.143 -6.805 1.00 91.19 144 MET A N 1
ATOM 1074 C CA . MET A 1 144 ? 4.072 8.971 -5.597 1.00 91.19 144 MET A CA 1
ATOM 1075 C C . MET A 1 144 ? 3.036 10.098 -5.602 1.00 91.19 144 MET A C 1
ATOM 1077 O O . MET A 1 144 ? 2.391 10.346 -4.584 1.00 91.19 144 MET A O 1
ATOM 1081 N N . TRP A 1 145 ? 2.839 10.760 -6.745 1.00 92.62 145 TRP A N 1
ATOM 1082 C CA . TRP A 1 145 ? 1.815 11.793 -6.885 1.00 92.62 145 TRP A CA 1
ATOM 1083 C C . TRP A 1 145 ? 0.407 11.231 -6.655 1.00 92.62 145 TRP A C 1
ATOM 1085 O O . TRP A 1 145 ? -0.363 11.808 -5.889 1.00 92.62 145 TRP A O 1
ATOM 1095 N N . PHE A 1 146 ? 0.093 10.076 -7.250 1.00 88.00 146 PHE A N 1
ATOM 1096 C CA . PHE A 1 146 ? -1.199 9.420 -7.052 1.00 88.00 146 PHE A CA 1
ATOM 1097 C C . PHE A 1 146 ? -1.406 8.971 -5.594 1.00 88.00 146 PHE A C 1
ATOM 1099 O O . PHE A 1 146 ? -2.527 9.035 -5.098 1.00 88.00 146 PHE A O 1
ATOM 1106 N N . SER A 1 147 ? -0.338 8.592 -4.878 1.00 86.12 147 SER A N 1
ATOM 1107 C CA . SER A 1 147 ? -0.411 8.229 -3.446 1.00 86.12 147 SER A CA 1
ATOM 1108 C C . SER A 1 147 ? -0.900 9.381 -2.610 1.00 86.12 147 SER A C 1
ATOM 1110 O O . SER A 1 147 ? -1.847 9.235 -1.847 1.00 86.12 147 SER A O 1
ATOM 1112 N N . ARG A 1 148 ? -0.305 10.549 -2.839 1.00 86.69 148 ARG A N 1
ATOM 1113 C CA . ARG A 1 148 ? -0.630 11.758 -2.098 1.00 86.69 148 ARG A CA 1
ATOM 1114 C C . ARG A 1 148 ? -1.984 12.360 -2.465 1.00 86.69 148 ARG A C 1
ATOM 1116 O O . ARG A 1 148 ? -2.521 13.135 -1.695 1.00 86.69 148 ARG A O 1
ATOM 1123 N N . TYR A 1 149 ? -2.506 12.071 -3.653 1.00 82.69 149 TYR A N 1
ATOM 1124 C CA . TYR A 1 149 ? -3.850 12.504 -4.039 1.00 82.69 149 TYR A CA 1
ATOM 1125 C C . TYR A 1 149 ? -4.953 11.700 -3.329 1.00 82.69 149 TYR A C 1
ATOM 1127 O O . TYR A 1 149 ? -6.068 12.190 -3.172 1.00 82.69 149 TYR A O 1
ATOM 1135 N N . ARG A 1 150 ? -4.648 10.454 -2.955 1.00 76.38 150 ARG A N 1
ATOM 1136 C CA . ARG A 1 150 ? -5.585 9.500 -2.354 1.00 76.38 150 ARG A CA 1
ATOM 1137 C C . ARG A 1 150 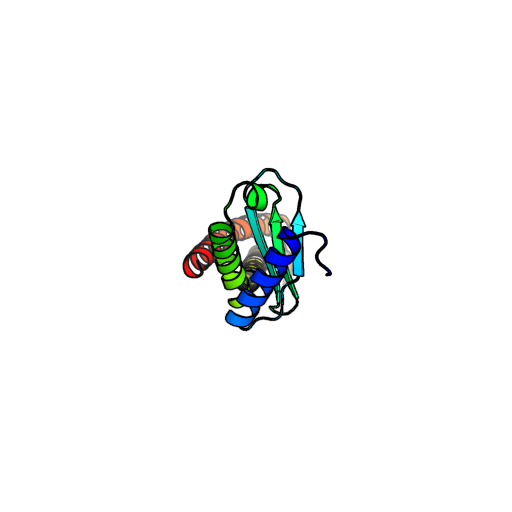? -5.637 9.601 -0.824 1.00 76.38 150 ARG A C 1
ATOM 1139 O O . ARG A 1 150 ? -6.693 9.349 -0.256 1.00 76.38 150 ARG A O 1
ATOM 1146 N N . GLU A 1 151 ? -4.502 9.908 -0.198 1.00 71.62 151 GLU A N 1
ATOM 1147 C CA . GLU A 1 151 ? -4.372 10.228 1.237 1.00 71.62 151 GLU A CA 1
ATOM 1148 C C . GLU A 1 151 ? -4.968 11.603 1.571 1.00 71.62 151 GLU A C 1
ATOM 1150 O O . GLU A 1 151 ? -5.715 11.685 2.571 1.00 71.62 151 GLU A O 1
#

Solvent-accessible surface area (backbone atoms only — not comparable to full-atom values): 8169 Å² total; per-residue (Å²): 135,84,63,89,49,70,65,51,40,52,49,53,54,48,52,42,54,47,23,56,74,61,74,36,53,72,53,47,79,46,78,44,93,42,82,54,74,44,71,52,58,52,46,86,41,55,82,52,26,39,39,38,35,22,49,18,28,70,73,74,45,54,73,69,57,48,50,52,53,51,50,52,38,50,48,41,50,63,70,40,49,67,40,56,50,52,52,51,52,51,52,44,51,49,49,24,54,50,53,18,49,52,51,14,48,62,72,18,50,42,74,46,98,86,73,51,79,46,68,41,66,69,52,24,53,53,44,25,52,54,37,35,54,53,38,47,54,54,43,48,53,54,52,53,52,54,51,66,73,73,107

InterPro domains:
  IPR001915 Peptidase M48 [PF01435] (6-151)
  IPR050083 Membrane-localized HtpX protease [PTHR43221] (5-151)

Secondary structure (DSSP, 8-state):
---SSHHHHHHHHHHHHHHHHTT-PPPEEEEE--SS--EEEEEEETTEEEEEEEHHHHHHS-HHHHHHHHHHHHHHHHHTHHHHHHHHHHHHHHHHHHHHHHHHHHHHEEE-TTS-EEE-HHHHHHHHHHHHHHHHHHHHHHHHHHHHHH-